Protein AF-A0A7K3GE23-F1 (afdb_monomer)

Solvent-accessible surface area (backbone atoms only — not comparable to full-atom values): 7735 Å² total; per-residue (Å²): 141,83,85,82,82,78,82,80,78,78,79,74,82,77,76,76,81,76,89,74,86,89,72,72,89,58,75,82,38,62,69,56,55,51,27,39,54,33,29,55,74,58,41,48,65,61,42,52,53,50,57,61,72,44,63,86,45,59,69,61,43,54,53,52,45,55,55,41,15,61,43,31,49,88,47,68,32,49,59,53,44,28,70,76,39,71,88,38,66,66,38,44,52,40,37,19,48,17,37,48,44,44,51,50,52,52,39,61,74,63,35,93,90,52,84,66,64,61,69,58,51,51,53,26,51,52,42,65,71,111

pLDDT: mean 90.53, std 13.56, range [38.81, 98.75]

Sequence (130 aa):
MAVRRRSSRSSRPSRPERFVPDFDPDFGDRALTEARHDIVIGRWQGVRDLLAATGDDWARRTHRVRLLSHAAAGSSTVETWRGAEPGNPDAAVLRAATEVVRVFDAAIAAGRGAAVDRGRIDAAVDACRG

Secondary structure (DSSP, 8-state):
-----------PPPPPPPP-----TTTT-HHHHHHHHHHHTT--HHHHHHHHHHTT-HHHHHHHHHHHHHHHTTSSHHHHHHHH-TT-HHHHHHHHHHHHHHHHHHHHHH-TTPPPPHHHHHHHHHHHH-

Structure (mmCIF, N/CA/C/O backbone):
data_AF-A0A7K3GE23-F1
#
_entry.id   AF-A0A7K3GE23-F1
#
loop_
_atom_site.group_PDB
_atom_site.id
_atom_site.type_symbol
_atom_site.label_atom_id
_atom_site.label_alt_id
_atom_site.label_comp_id
_atom_site.label_asym_id
_atom_site.label_entity_id
_atom_site.label_seq_id
_atom_site.pdbx_PDB_ins_code
_atom_site.Cartn_x
_atom_site.Cartn_y
_atom_site.Cartn_z
_atom_site.occupancy
_atom_site.B_iso_or_equiv
_atom_site.auth_seq_id
_atom_site.auth_comp_id
_atom_site.auth_asym_id
_atom_site.auth_atom_id
_atom_site.pdbx_PDB_model_num
ATOM 1 N N . MET A 1 1 ? 18.471 -7.458 -70.634 1.00 38.81 1 MET A N 1
ATOM 2 C CA . MET A 1 1 ? 18.403 -8.595 -69.687 1.00 38.81 1 MET A CA 1
ATOM 3 C C . MET A 1 1 ? 19.198 -8.234 -68.439 1.00 38.81 1 MET A C 1
ATOM 5 O O . MET A 1 1 ? 20.410 -8.133 -68.534 1.00 38.81 1 MET A O 1
ATOM 9 N N . ALA A 1 2 ? 18.546 -7.987 -67.299 1.00 43.19 2 ALA A N 1
ATOM 10 C CA . ALA A 1 2 ? 19.225 -7.729 -66.025 1.00 43.19 2 ALA A CA 1
ATOM 11 C C . ALA A 1 2 ? 18.856 -8.836 -65.027 1.00 43.19 2 ALA A C 1
ATOM 13 O O . ALA A 1 2 ? 17.689 -9.010 -64.677 1.00 43.19 2 ALA A O 1
ATOM 14 N N . VAL A 1 3 ? 19.855 -9.621 -64.622 1.00 46.88 3 VAL A N 1
ATOM 15 C CA . VAL A 1 3 ? 19.719 -10.765 -63.712 1.00 46.88 3 VAL A CA 1
ATOM 16 C C . VAL A 1 3 ? 19.519 -10.259 -62.282 1.00 46.88 3 VAL A C 1
ATOM 18 O O . VAL A 1 3 ? 20.419 -9.675 -61.682 1.00 46.88 3 VAL A O 1
ATOM 21 N N . ARG A 1 4 ? 18.333 -10.502 -61.711 1.00 51.00 4 ARG A N 1
ATOM 22 C CA . ARG A 1 4 ? 18.064 -10.308 -60.279 1.00 51.00 4 ARG A CA 1
ATOM 23 C C . ARG A 1 4 ? 18.766 -11.408 -59.481 1.00 51.00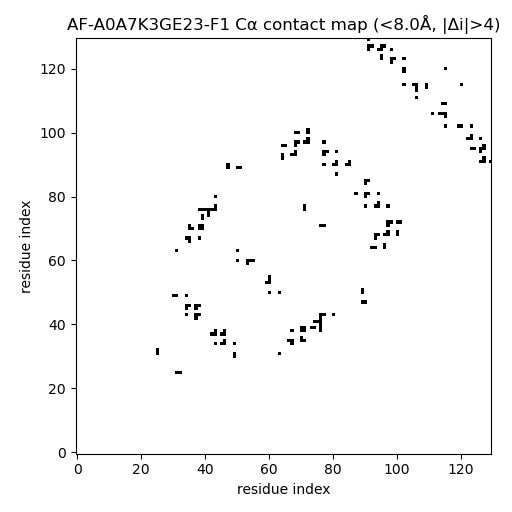 4 ARG A C 1
ATOM 25 O O . ARG A 1 4 ? 18.337 -12.558 -59.506 1.00 51.00 4 ARG A O 1
ATOM 32 N N . ARG A 1 5 ? 19.808 -11.061 -58.720 1.00 53.72 5 ARG A N 1
ATOM 33 C CA . ARG A 1 5 ? 20.339 -11.935 -57.662 1.00 53.72 5 ARG A CA 1
ATOM 34 C C . ARG A 1 5 ? 19.396 -11.884 -56.459 1.00 53.72 5 ARG A C 1
ATOM 36 O O . ARG A 1 5 ? 19.276 -10.860 -55.793 1.00 53.72 5 ARG A O 1
ATOM 43 N N . ARG A 1 6 ? 18.691 -12.987 -56.207 1.00 51.19 6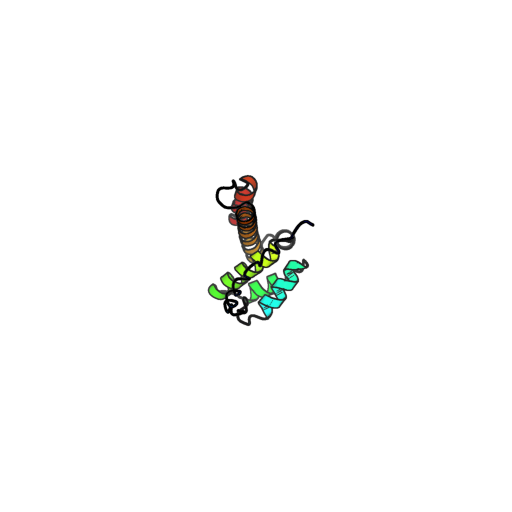 ARG A N 1
ATOM 44 C CA . ARG A 1 6 ? 17.834 -13.181 -55.032 1.00 51.19 6 ARG A CA 1
ATOM 45 C C . ARG A 1 6 ? 18.737 -13.519 -53.843 1.00 51.19 6 ARG A C 1
ATOM 47 O O . ARG A 1 6 ? 19.259 -14.624 -53.765 1.00 51.19 6 ARG A O 1
ATOM 54 N N . SER A 1 7 ? 18.953 -12.559 -52.948 1.00 51.66 7 SER A N 1
ATOM 55 C CA . SER A 1 7 ? 19.701 -12.776 -51.707 1.00 51.66 7 SER A CA 1
ATOM 56 C C . SER A 1 7 ? 18.919 -13.719 -50.792 1.00 51.66 7 SER A C 1
ATOM 58 O O . SER A 1 7 ? 17.896 -13.342 -50.221 1.00 51.66 7 SER A O 1
ATOM 60 N N . SER A 1 8 ? 19.385 -14.957 -50.663 1.00 55.75 8 SER A N 1
ATOM 61 C CA . SER A 1 8 ? 18.893 -15.925 -49.686 1.00 55.75 8 SER A CA 1
ATOM 62 C C . SER A 1 8 ? 19.284 -15.469 -48.277 1.00 55.75 8 SER A C 1
ATOM 64 O O . SER A 1 8 ? 20.436 -15.616 -47.865 1.00 55.75 8 SER A O 1
ATOM 66 N N . ARG A 1 9 ? 18.336 -14.895 -47.525 1.00 60.00 9 ARG A N 1
ATOM 67 C CA . ARG A 1 9 ? 18.490 -14.708 -46.076 1.00 60.00 9 ARG A CA 1
ATOM 68 C C . ARG A 1 9 ? 18.406 -16.080 -45.411 1.00 60.00 9 ARG A C 1
ATOM 70 O O . ARG A 1 9 ? 17.339 -16.675 -45.343 1.00 60.00 9 ARG A O 1
ATOM 77 N N . SER A 1 10 ? 19.549 -16.564 -44.939 1.00 61.41 10 SER A N 1
ATOM 78 C CA . SER A 1 10 ? 19.644 -17.681 -44.002 1.00 61.41 10 SER A CA 1
ATOM 79 C C . SER A 1 10 ? 18.915 -17.306 -42.708 1.00 61.41 10 SER A C 1
ATOM 81 O O . SER A 1 10 ? 19.438 -16.526 -41.909 1.00 61.41 10 SER A O 1
ATOM 83 N N . SER A 1 11 ? 17.712 -17.841 -42.498 1.00 64.94 11 SER A N 1
ATOM 84 C CA . SER A 1 11 ? 17.007 -17.751 -41.217 1.00 64.94 11 SER A CA 1
ATOM 85 C C . SER A 1 11 ? 17.791 -18.529 -40.165 1.00 64.94 11 SER A C 1
ATOM 87 O O . SER A 1 11 ? 17.939 -19.745 -40.261 1.00 64.94 11 SER A O 1
ATOM 89 N N . ARG A 1 12 ? 18.337 -17.820 -39.172 1.00 67.19 12 ARG A N 1
ATOM 90 C CA . ARG A 1 12 ? 18.919 -18.455 -37.983 1.00 67.19 12 ARG A CA 1
ATOM 91 C C . ARG A 1 12 ? 17.798 -19.174 -37.221 1.00 67.19 12 ARG A C 1
ATOM 93 O O . ARG A 1 12 ? 16.725 -18.583 -37.094 1.00 67.19 12 ARG A O 1
ATOM 100 N N . PRO A 1 13 ? 18.021 -20.395 -36.710 1.00 63.16 13 PRO A N 1
ATOM 101 C CA . PRO A 1 13 ? 17.025 -21.071 -35.891 1.00 63.16 13 PRO A CA 1
ATOM 102 C C . PRO A 1 13 ? 16.720 -20.217 -34.655 1.00 63.16 13 PRO A C 1
ATOM 104 O O . PRO A 1 13 ? 17.633 -19.748 -33.967 1.00 63.16 13 PRO A O 1
ATOM 107 N N . SER A 1 14 ? 15.432 -19.975 -34.415 1.00 71.12 14 SER A N 1
ATOM 108 C CA . SER A 1 14 ? 14.921 -19.307 -33.222 1.00 71.12 14 SER A CA 1
ATOM 109 C C . SER A 1 14 ? 15.406 -20.068 -31.992 1.00 71.12 14 SER A C 1
ATOM 111 O O . SER A 1 14 ? 15.251 -21.284 -31.890 1.00 71.12 14 SER A O 1
ATOM 113 N N . ARG A 1 15 ? 16.037 -19.346 -31.063 1.00 74.44 15 ARG A N 1
ATOM 114 C CA . ARG A 1 15 ? 16.441 -19.900 -29.770 1.00 74.44 15 ARG A CA 1
ATOM 115 C C . ARG A 1 15 ? 15.176 -20.446 -29.088 1.00 74.44 15 ARG A C 1
ATOM 117 O O . ARG A 1 15 ? 14.186 -19.715 -29.087 1.00 74.44 15 ARG A O 1
ATOM 124 N N . PRO A 1 16 ? 15.181 -21.679 -28.549 1.00 72.69 16 PRO A N 1
ATOM 125 C CA . PRO A 1 16 ? 14.001 -22.222 -27.886 1.00 72.69 16 PRO A CA 1
ATOM 126 C C . PRO A 1 16 ? 13.550 -21.259 -26.787 1.00 72.69 16 PRO A C 1
ATOM 128 O O . PRO A 1 16 ? 14.394 -20.711 -26.064 1.00 72.69 16 PRO A O 1
ATOM 131 N N . GLU A 1 17 ? 12.240 -21.015 -26.718 1.00 77.44 17 GLU A N 1
ATOM 132 C CA . GLU A 1 17 ? 11.653 -20.167 -25.686 1.00 77.44 17 GLU A CA 1
ATOM 133 C C . GLU A 1 17 ? 12.086 -20.688 -24.318 1.00 77.44 17 GLU A C 1
ATOM 135 O O . GLU A 1 17 ? 12.009 -21.880 -24.012 1.00 77.44 17 GLU A O 1
ATOM 140 N N . ARG A 1 18 ? 12.640 -19.783 -23.512 1.00 82.62 18 ARG A N 1
ATOM 141 C CA . ARG A 1 18 ? 13.069 -20.113 -22.161 1.00 82.62 18 ARG A CA 1
ATOM 142 C C . ARG A 1 18 ? 11.807 -20.411 -21.353 1.00 82.62 18 ARG A C 1
ATOM 144 O O . ARG A 1 18 ? 10.921 -19.569 -21.311 1.00 82.62 18 ARG A O 1
ATOM 151 N N . PHE A 1 19 ? 11.747 -21.569 -20.699 1.00 83.56 19 PHE A N 1
ATOM 152 C CA . PHE A 1 19 ? 10.691 -21.857 -19.731 1.00 83.56 19 PHE A CA 1
ATOM 153 C C . PHE A 1 19 ? 10.701 -20.790 -18.627 1.00 83.56 19 PHE A C 1
ATOM 155 O O . PHE A 1 19 ? 11.725 -20.590 -17.967 1.00 83.56 19 PHE A O 1
ATOM 162 N N . VAL A 1 20 ? 9.575 -20.096 -18.458 1.00 84.06 20 VAL A N 1
ATOM 163 C CA . VAL A 1 20 ? 9.331 -19.139 -17.375 1.00 84.06 20 VAL A CA 1
ATOM 164 C C . VAL A 1 20 ? 8.135 -19.677 -16.589 1.00 84.06 20 VAL A C 1
ATOM 166 O O . VAL A 1 20 ? 7.035 -19.689 -17.137 1.00 84.06 20 VAL A O 1
ATOM 169 N N . PRO A 1 21 ? 8.332 -20.185 -15.359 1.00 84.88 21 PRO A N 1
ATOM 170 C CA . PRO A 1 21 ? 7.215 -20.622 -14.536 1.00 84.88 21 PRO A CA 1
ATOM 171 C C . PRO A 1 21 ? 6.304 -19.440 -14.195 1.00 84.88 21 PRO A C 1
ATOM 173 O O . PRO A 1 21 ? 6.796 -18.356 -13.874 1.00 84.88 21 PRO A O 1
ATOM 176 N N . ASP A 1 22 ? 4.995 -19.676 -14.243 1.00 86.81 22 ASP A N 1
ATOM 177 C CA . ASP A 1 22 ? 3.988 -18.742 -13.745 1.00 86.81 22 ASP A CA 1
ATOM 178 C C . ASP A 1 22 ? 3.794 -18.987 -12.244 1.00 86.81 22 ASP A C 1
ATOM 180 O O . ASP A 1 22 ? 3.409 -20.084 -11.828 1.00 86.81 22 ASP A O 1
ATOM 184 N N . PHE A 1 23 ? 4.151 -18.001 -11.425 1.00 87.75 23 PHE A N 1
ATOM 185 C CA . PHE A 1 23 ? 4.051 -18.079 -9.971 1.00 87.75 23 PHE A CA 1
ATOM 186 C C . PHE A 1 23 ? 2.886 -17.216 -9.506 1.00 87.75 23 PHE A C 1
ATOM 188 O O . PHE A 1 23 ? 2.823 -16.042 -9.865 1.00 87.75 23 PHE A O 1
ATOM 195 N N . ASP A 1 24 ? 2.019 -17.771 -8.656 1.00 92.44 24 ASP A N 1
ATOM 196 C CA . ASP A 1 24 ? 0.978 -16.993 -7.986 1.00 92.44 24 ASP A CA 1
ATOM 197 C C . ASP A 1 24 ? 1.628 -15.985 -7.019 1.00 92.44 24 ASP A C 1
ATOM 199 O O . ASP A 1 24 ? 2.207 -16.403 -6.008 1.00 92.44 24 ASP A O 1
ATOM 203 N N . PRO A 1 25 ? 1.552 -14.670 -7.300 1.00 93.44 25 PRO A N 1
ATOM 204 C CA . PRO A 1 25 ? 2.153 -13.661 -6.439 1.00 93.44 25 PRO A CA 1
ATOM 205 C C . PRO A 1 25 ? 1.470 -13.574 -5.071 1.00 93.44 25 PRO A C 1
ATOM 207 O O . PRO A 1 25 ? 2.099 -13.087 -4.134 1.00 93.44 25 PRO A O 1
ATOM 210 N N . ASP A 1 26 ? 0.220 -14.032 -4.955 1.00 96.25 26 ASP A N 1
ATOM 211 C CA . ASP A 1 26 ? -0.573 -13.952 -3.731 1.00 96.25 26 ASP A CA 1
ATOM 212 C C . ASP A 1 26 ? -0.390 -15.201 -2.844 1.00 96.25 26 ASP A C 1
ATOM 214 O O . ASP A 1 26 ? -0.930 -15.253 -1.741 1.00 96.25 26 ASP A O 1
ATOM 218 N N . PHE A 1 27 ? 0.370 -16.212 -3.294 1.00 94.38 27 PHE A N 1
ATOM 219 C CA . PHE A 1 27 ? 0.613 -17.476 -2.579 1.00 94.38 27 PHE A CA 1
ATOM 220 C C . PHE A 1 27 ? -0.673 -18.150 -2.053 1.00 94.38 27 PHE A C 1
ATOM 222 O O . PHE A 1 27 ? -0.701 -18.702 -0.950 1.00 94.38 27 PHE A O 1
ATOM 229 N N . GLY A 1 28 ? -1.756 -18.096 -2.830 1.00 95.81 28 GLY A N 1
ATOM 230 C CA . GLY A 1 28 ? -3.072 -18.618 -2.463 1.00 95.81 28 GLY A CA 1
ATOM 231 C C . GLY A 1 28 ? -3.878 -17.732 -1.504 1.00 95.81 28 GLY A C 1
ATOM 232 O O . GLY A 1 28 ? -4.958 -18.140 -1.065 1.00 95.81 28 GLY A O 1
ATOM 233 N N . ASP A 1 29 ? -3.407 -16.527 -1.165 1.00 97.69 29 ASP A N 1
ATOM 234 C CA . ASP A 1 29 ? -4.127 -15.562 -0.328 1.00 97.69 29 ASP A CA 1
ATOM 235 C C . ASP A 1 29 ? -5.285 -14.916 -1.103 1.00 97.69 29 ASP A C 1
ATOM 237 O O . ASP A 1 29 ? -5.225 -13.778 -1.563 1.00 97.69 29 ASP A O 1
ATOM 241 N N . ARG A 1 30 ? -6.387 -15.660 -1.222 1.00 97.75 30 ARG A N 1
ATOM 242 C CA . ARG A 1 30 ? -7.575 -15.267 -1.993 1.00 97.75 30 ARG A CA 1
ATOM 243 C C . ARG A 1 30 ? -8.150 -13.905 -1.577 1.00 97.75 30 ARG A C 1
ATOM 245 O O . ARG A 1 30 ? -8.649 -13.165 -2.419 1.00 97.75 30 ARG A O 1
ATOM 252 N N . ALA A 1 31 ? -8.063 -13.569 -0.288 1.00 98.06 31 ALA A N 1
ATOM 253 C CA . ALA A 1 31 ? -8.532 -12.285 0.229 1.00 98.06 31 ALA A CA 1
ATOM 254 C C . ALA A 1 31 ? -7.630 -11.123 -0.224 1.00 98.06 31 ALA A C 1
ATOM 256 O O . ALA A 1 31 ? -8.123 -10.031 -0.501 1.00 98.06 31 ALA A O 1
ATOM 257 N N . LEU A 1 32 ? -6.318 -11.359 -0.353 1.00 98.50 32 LEU A N 1
ATOM 258 C CA . LEU A 1 32 ? -5.401 -10.400 -0.968 1.00 98.50 32 LEU A CA 1
ATOM 259 C C . LEU A 1 32 ? -5.698 -10.225 -2.462 1.00 98.50 32 LEU A C 1
ATOM 261 O O . LEU A 1 32 ? -5.747 -9.086 -2.924 1.00 98.50 32 LEU A O 1
ATOM 265 N N . THR A 1 33 ? -5.955 -11.311 -3.196 1.00 98.12 33 THR A N 1
ATOM 266 C CA . THR A 1 33 ? -6.327 -11.248 -4.620 1.00 98.12 33 THR A CA 1
ATOM 267 C C . THR A 1 33 ? -7.553 -10.360 -4.846 1.00 98.12 33 THR A C 1
ATOM 269 O O . THR A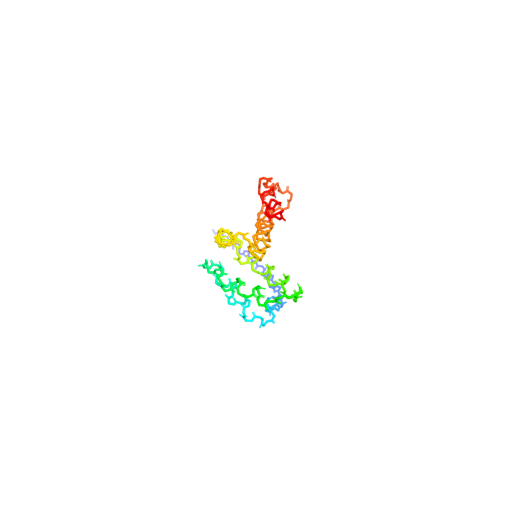 1 33 ? -7.543 -9.481 -5.707 1.00 98.12 33 THR A O 1
ATOM 272 N N . GLU A 1 34 ? -8.606 -10.549 -4.047 1.00 98.06 34 GLU A N 1
ATOM 273 C CA . GLU A 1 34 ? -9.834 -9.747 -4.119 1.00 98.06 34 GLU A CA 1
ATOM 274 C C . GLU A 1 34 ? -9.560 -8.272 -3.776 1.00 98.06 34 GLU A C 1
ATOM 276 O O . GLU A 1 34 ? -9.908 -7.380 -4.552 1.00 98.06 34 GLU A O 1
ATOM 281 N N . ALA A 1 35 ? -8.835 -8.009 -2.684 1.00 98.25 35 ALA A N 1
ATOM 282 C CA . ALA A 1 35 ? -8.492 -6.652 -2.261 1.00 98.25 35 ALA A CA 1
ATOM 283 C C . ALA A 1 35 ? -7.639 -5.890 -3.297 1.00 98.25 35 ALA A C 1
ATOM 285 O O . ALA A 1 35 ? -7.792 -4.677 -3.458 1.00 98.25 35 ALA A O 1
ATOM 286 N N . ARG A 1 36 ? -6.758 -6.585 -4.033 1.00 98.06 36 ARG A N 1
ATOM 287 C CA . ARG A 1 36 ? -5.970 -5.997 -5.131 1.00 98.06 36 ARG A CA 1
ATOM 288 C C . ARG A 1 36 ? -6.842 -5.563 -6.308 1.00 98.06 36 ARG A C 1
ATOM 290 O O . ARG A 1 36 ? -6.529 -4.556 -6.935 1.00 98.06 36 ARG A O 1
ATOM 297 N N . HIS A 1 37 ? -7.920 -6.281 -6.612 1.00 96.94 37 HIS A N 1
ATOM 298 C CA . HIS A 1 37 ? -8.872 -5.837 -7.632 1.00 96.94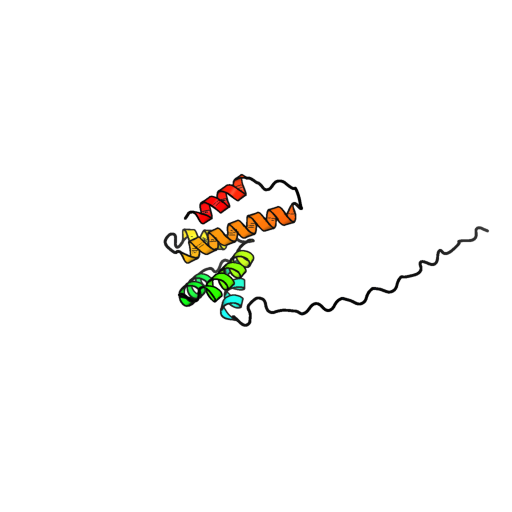 37 HIS A CA 1
ATOM 299 C C . HIS A 1 37 ? -9.709 -4.655 -7.142 1.00 96.94 37 HIS A C 1
ATOM 301 O O . HIS A 1 37 ? -9.871 -3.677 -7.870 1.00 96.94 37 HIS A O 1
ATOM 307 N N . ASP A 1 38 ? -10.183 -4.714 -5.898 1.00 96.75 38 ASP A N 1
ATOM 308 C CA . ASP A 1 38 ? -11.009 -3.668 -5.295 1.00 96.75 38 ASP A CA 1
ATOM 309 C C . ASP A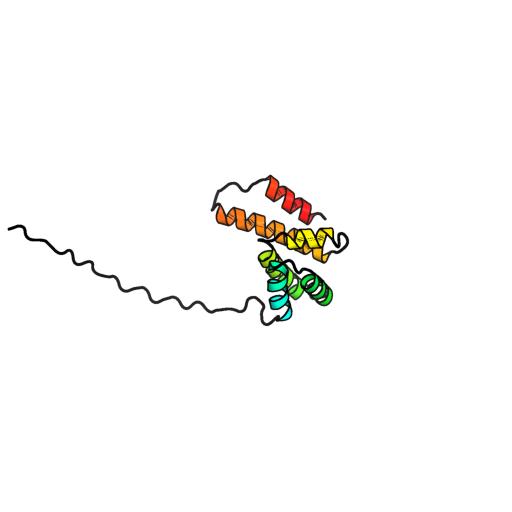 1 38 ? -10.288 -2.314 -5.238 1.00 96.75 38 ASP A C 1
ATOM 311 O O . ASP A 1 38 ? -10.850 -1.288 -5.639 1.00 96.75 38 ASP A O 1
ATOM 315 N N . ILE A 1 39 ? -9.020 -2.298 -4.814 1.00 97.56 39 ILE A N 1
ATOM 316 C CA . ILE A 1 39 ? -8.271 -1.045 -4.664 1.00 97.56 39 ILE A CA 1
ATOM 317 C C . ILE A 1 39 ? -8.034 -0.334 -6.003 1.00 97.56 39 ILE A C 1
ATOM 319 O O . ILE A 1 39 ? -8.070 0.897 -6.058 1.00 97.56 39 ILE A O 1
ATOM 323 N N . VAL A 1 40 ? -7.857 -1.092 -7.090 1.00 96.56 40 VAL A N 1
ATOM 324 C CA . VAL A 1 40 ? -7.676 -0.551 -8.448 1.00 96.56 40 VAL A CA 1
ATOM 325 C C . VAL A 1 40 ? -8.937 0.175 -8.925 1.00 96.56 40 VAL A C 1
ATOM 327 O O . VAL A 1 40 ? -8.836 1.185 -9.617 1.00 96.56 40 VAL A O 1
ATOM 330 N N . ILE A 1 41 ? -10.121 -0.295 -8.523 1.00 95.88 41 ILE A N 1
ATOM 331 C CA . ILE A 1 41 ? -11.415 0.303 -8.893 1.00 95.88 41 ILE A CA 1
ATOM 332 C C . ILE A 1 41 ? -11.963 1.281 -7.838 1.00 95.88 41 ILE A C 1
ATOM 334 O O . ILE A 1 41 ? -13.138 1.643 -7.886 1.00 95.88 41 ILE A O 1
ATOM 338 N N . GLY A 1 42 ? -11.137 1.714 -6.879 1.00 97.19 42 GLY A N 1
ATOM 339 C CA . GLY A 1 42 ? -11.509 2.736 -5.892 1.00 97.19 42 GLY A CA 1
ATOM 340 C C . GLY A 1 42 ? -12.141 2.218 -4.599 1.00 97.19 42 GLY A C 1
ATOM 341 O O . GLY A 1 42 ? -12.527 3.022 -3.749 1.00 97.19 42 GLY A O 1
ATOM 342 N N . ARG A 1 43 ? -12.255 0.898 -4.414 1.00 97.69 43 ARG A N 1
ATOM 343 C CA . ARG A 1 43 ? -12.858 0.287 -3.220 1.00 97.69 43 ARG A CA 1
ATOM 344 C C . ARG A 1 43 ? -11.781 -0.035 -2.189 1.00 97.69 43 ARG A C 1
ATOM 346 O O . ARG A 1 43 ? -11.065 -1.022 -2.303 1.00 97.69 43 ARG A O 1
ATOM 353 N N . TRP A 1 44 ? -11.663 0.796 -1.160 1.00 98.31 44 TRP A N 1
ATOM 354 C CA . TRP A 1 44 ? -10.637 0.625 -0.124 1.00 98.31 44 TRP A CA 1
ATOM 355 C C . TRP A 1 44 ? -11.124 -0.127 1.121 1.00 98.31 44 TRP A C 1
ATOM 357 O O . TRP A 1 44 ? -10.303 -0.592 1.905 1.00 98.31 44 TRP A O 1
ATOM 367 N N . GLN A 1 45 ? -12.434 -0.291 1.319 1.00 98.19 45 GLN A N 1
ATOM 368 C CA . GLN A 1 45 ? -12.987 -0.904 2.534 1.00 98.19 45 GLN A CA 1
ATOM 369 C C . GLN A 1 45 ? -12.549 -2.367 2.695 1.00 98.19 45 GLN A C 1
ATOM 371 O O . GLN A 1 45 ? -12.139 -2.757 3.783 1.00 98.19 45 GLN A O 1
ATOM 376 N N . GLY A 1 46 ? -12.531 -3.150 1.609 1.00 96.94 46 GLY A N 1
ATOM 377 C CA . GLY A 1 46 ? -12.029 -4.530 1.643 1.00 96.94 46 GLY A CA 1
ATOM 378 C C . GLY A 1 46 ? -10.544 -4.611 2.012 1.00 96.94 46 GLY A C 1
ATOM 379 O O . GLY A 1 46 ? -10.131 -5.495 2.756 1.00 96.94 46 GLY A O 1
ATOM 380 N N . VAL A 1 47 ? -9.744 -3.635 1.571 1.00 98.31 47 VAL A N 1
ATOM 381 C CA . VAL A 1 47 ? -8.322 -3.517 1.931 1.00 98.31 47 VAL A CA 1
ATOM 382 C C . VAL A 1 47 ? -8.154 -3.183 3.411 1.00 98.31 47 VAL A C 1
ATOM 384 O O . VAL A 1 47 ? -7.330 -3.797 4.087 1.00 98.31 47 VAL A O 1
ATOM 387 N N . ARG A 1 48 ? -8.946 -2.234 3.926 1.00 98.38 48 ARG A N 1
ATOM 388 C CA . ARG A 1 48 ? -8.963 -1.872 5.349 1.00 98.38 48 ARG A CA 1
ATOM 389 C C . ARG A 1 48 ? -9.264 -3.094 6.209 1.00 98.38 48 ARG A C 1
ATOM 391 O O . ARG A 1 48 ? -8.512 -3.393 7.132 1.00 98.38 48 ARG A O 1
ATOM 398 N N . ASP A 1 49 ? -10.342 -3.799 5.885 1.00 98.44 49 ASP A N 1
ATOM 399 C CA . ASP A 1 49 ? -10.798 -4.945 6.665 1.00 98.44 49 ASP A CA 1
ATOM 400 C C . ASP A 1 49 ? -9.778 -6.101 6.587 1.00 98.44 49 ASP A C 1
ATOM 402 O O . ASP A 1 49 ? -9.480 -6.736 7.600 1.00 98.44 49 ASP A O 1
ATOM 406 N N . LEU A 1 50 ? -9.151 -6.314 5.421 1.00 98.44 50 LEU A N 1
ATOM 407 C CA . LEU A 1 50 ? -8.064 -7.280 5.232 1.00 98.44 50 LEU A CA 1
ATOM 408 C C . LEU A 1 50 ? -6.851 -6.984 6.123 1.00 98.44 50 LEU A C 1
ATOM 410 O O . LEU A 1 50 ? -6.317 -7.890 6.772 1.00 98.44 50 LEU A O 1
ATOM 414 N N . LEU A 1 51 ? -6.371 -5.737 6.120 1.00 98.00 51 LEU A N 1
ATOM 415 C CA . LEU A 1 51 ? -5.176 -5.349 6.868 1.00 98.00 51 LEU A CA 1
ATOM 416 C C . LEU A 1 51 ? -5.435 -5.372 8.379 1.00 98.00 51 LEU A C 1
ATOM 418 O O . LEU A 1 51 ? -4.607 -5.922 9.109 1.00 98.00 51 LEU A O 1
ATOM 422 N N . ALA A 1 52 ? -6.616 -4.930 8.822 1.00 97.88 52 ALA A N 1
ATOM 423 C CA . ALA A 1 52 ? -7.048 -5.044 10.213 1.00 97.88 52 ALA A CA 1
ATOM 424 C C . ALA A 1 52 ? -7.107 -6.511 10.675 1.00 97.88 52 ALA A C 1
ATOM 426 O O . ALA A 1 52 ? -6.554 -6.859 11.716 1.00 97.88 52 ALA A O 1
ATOM 427 N N . ALA A 1 53 ? -7.697 -7.400 9.866 1.00 98.06 53 ALA A N 1
ATOM 428 C CA . ALA A 1 53 ? -7.782 -8.830 10.170 1.00 98.06 53 ALA A CA 1
ATOM 429 C C . ALA A 1 53 ? -6.425 -9.559 10.123 1.00 98.06 53 ALA A C 1
ATOM 431 O O . ALA A 1 53 ? -6.313 -10.673 10.630 1.00 98.06 53 ALA A O 1
ATOM 432 N N . THR A 1 54 ? -5.392 -8.962 9.514 1.00 97.31 54 THR A N 1
ATOM 433 C CA . THR A 1 54 ? -4.041 -9.552 9.487 1.00 97.31 54 THR A CA 1
ATOM 434 C C . THR A 1 54 ? -3.391 -9.535 10.874 1.00 97.31 54 THR A C 1
ATOM 436 O O . THR A 1 54 ? -2.578 -10.410 11.170 1.00 97.31 54 THR A O 1
ATOM 439 N N . GLY A 1 55 ? -3.757 -8.566 11.724 1.00 94.69 55 GLY A N 1
ATOM 440 C CA . GLY A 1 55 ? -3.193 -8.409 13.063 1.00 94.69 55 GLY A CA 1
ATOM 441 C C . GLY A 1 55 ? -1.663 -8.324 13.051 1.00 94.69 55 GLY A C 1
ATOM 442 O O . GLY A 1 55 ? -1.072 -7.683 12.176 1.00 94.69 55 GLY A O 1
ATOM 443 N N . ASP A 1 56 ? -1.037 -9.016 14.002 1.00 96.06 56 ASP A N 1
ATOM 444 C CA . ASP A 1 56 ? 0.410 -8.982 14.250 1.00 96.06 56 ASP A CA 1
ATOM 445 C C . ASP A 1 56 ? 1.215 -10.025 13.450 1.00 96.06 56 ASP A C 1
ATOM 447 O O . ASP A 1 56 ? 2.392 -10.258 13.733 1.00 96.06 56 ASP A O 1
ATOM 451 N N . ASP A 1 57 ? 0.625 -10.663 12.432 1.00 97.19 57 ASP A N 1
ATOM 452 C CA . ASP A 1 57 ? 1.395 -11.467 11.474 1.00 97.19 57 ASP A CA 1
ATOM 453 C C . ASP A 1 57 ? 2.200 -10.533 10.557 1.00 97.19 57 ASP A C 1
ATOM 455 O O . ASP A 1 57 ? 1.813 -10.207 9.432 1.00 97.19 57 ASP A O 1
ATOM 459 N N . TRP A 1 58 ? 3.335 -10.057 11.070 1.00 96.38 58 TRP A N 1
ATOM 460 C CA . TRP A 1 58 ? 4.169 -9.050 10.416 1.00 96.38 58 TRP A CA 1
ATOM 461 C C . TRP A 1 58 ? 4.693 -9.488 9.049 1.00 96.38 58 TRP A C 1
ATOM 463 O O . TRP A 1 58 ? 4.826 -8.654 8.145 1.00 96.38 58 TRP A O 1
ATOM 473 N N . ALA A 1 59 ? 4.969 -10.781 8.870 1.00 97.00 59 ALA A N 1
ATOM 474 C CA . ALA A 1 59 ? 5.435 -11.318 7.599 1.00 97.00 59 ALA A CA 1
ATOM 475 C C . ALA A 1 59 ? 4.325 -11.234 6.544 1.00 97.00 59 ALA A C 1
ATOM 477 O O . ALA A 1 59 ? 4.526 -10.647 5.473 1.00 97.00 59 ALA A O 1
ATOM 478 N N . ARG A 1 60 ? 3.127 -11.732 6.874 1.00 97.50 60 ARG A N 1
ATOM 479 C CA . ARG A 1 60 ? 1.962 -11.660 5.986 1.00 97.50 60 ARG A CA 1
ATOM 480 C C . ARG A 1 60 ? 1.533 -10.223 5.729 1.00 97.50 60 ARG A C 1
ATOM 482 O O . ARG A 1 60 ? 1.235 -9.860 4.593 1.00 97.50 60 ARG A O 1
ATOM 489 N N . ARG A 1 61 ? 1.555 -9.383 6.760 1.00 97.94 61 ARG A N 1
ATOM 490 C CA . ARG A 1 61 ? 1.207 -7.965 6.671 1.00 97.94 61 ARG A CA 1
ATOM 491 C C . ARG A 1 61 ? 2.133 -7.211 5.725 1.00 97.94 61 ARG A C 1
ATOM 493 O O . ARG A 1 61 ? 1.654 -6.512 4.837 1.00 97.94 61 ARG A O 1
ATOM 500 N N . THR A 1 62 ? 3.444 -7.413 5.846 1.00 97.44 62 THR A N 1
ATOM 501 C CA . THR A 1 62 ? 4.432 -6.804 4.940 1.00 97.44 62 THR A CA 1
ATOM 502 C C . THR A 1 62 ? 4.221 -7.257 3.496 1.00 97.44 62 THR A C 1
ATOM 504 O O . THR A 1 62 ? 4.283 -6.441 2.576 1.00 97.44 62 THR A O 1
ATOM 507 N N . HIS A 1 63 ? 3.953 -8.548 3.285 1.00 98.12 63 HIS A N 1
ATOM 508 C CA . HIS A 1 63 ? 3.672 -9.090 1.958 1.00 98.12 63 HIS A CA 1
ATOM 509 C C . HIS A 1 63 ? 2.414 -8.462 1.332 1.00 98.12 63 HIS A C 1
ATOM 511 O O . HIS A 1 63 ? 2.483 -7.933 0.221 1.00 98.12 63 HIS A O 1
ATOM 517 N N . ARG A 1 64 ? 1.300 -8.428 2.077 1.00 98.56 64 ARG A N 1
ATOM 518 C CA . ARG A 1 64 ? 0.036 -7.815 1.640 1.00 98.56 64 ARG A CA 1
ATOM 519 C C . ARG A 1 64 ? 0.209 -6.338 1.294 1.00 98.56 64 ARG A C 1
ATOM 521 O O . ARG A 1 64 ? -0.187 -5.925 0.207 1.00 98.56 64 ARG A O 1
ATOM 528 N N . VAL A 1 65 ? 0.850 -5.554 2.167 1.00 98.38 65 VAL A N 1
ATOM 529 C CA . VAL A 1 65 ? 1.102 -4.121 1.927 1.00 98.38 65 VAL A CA 1
ATOM 530 C C . VAL A 1 65 ? 1.902 -3.903 0.643 1.00 98.38 65 VAL A C 1
ATOM 532 O O . VAL A 1 65 ? 1.529 -3.040 -0.145 1.00 98.38 65 VAL A O 1
ATOM 535 N N . ARG A 1 66 ? 2.950 -4.699 0.389 1.00 98.25 66 ARG A N 1
ATOM 536 C CA . ARG A 1 66 ? 3.765 -4.578 -0.834 1.00 98.25 66 ARG A CA 1
ATOM 537 C C . ARG A 1 66 ? 2.957 -4.804 -2.112 1.00 98.25 66 ARG A C 1
ATOM 539 O O . ARG A 1 66 ? 3.090 -4.038 -3.066 1.00 98.25 66 ARG A O 1
ATOM 546 N N . LEU A 1 67 ? 2.120 -5.841 -2.152 1.00 98.50 67 LEU A N 1
ATOM 547 C CA . LEU A 1 67 ? 1.300 -6.105 -3.337 1.00 98.50 67 LEU A CA 1
ATOM 548 C C . LEU A 1 67 ? 0.193 -5.062 -3.518 1.00 98.50 67 LEU A C 1
ATOM 550 O O . LEU A 1 67 ? -0.061 -4.621 -4.640 1.00 98.50 67 LEU A O 1
ATOM 554 N N . LEU A 1 68 ? -0.424 -4.621 -2.420 1.00 98.75 68 LEU A N 1
ATOM 555 C CA . LEU A 1 68 ? -1.437 -3.569 -2.444 1.00 98.75 68 LEU A CA 1
ATOM 556 C C . LEU A 1 68 ? -0.856 -2.220 -2.883 1.00 98.75 68 LEU A C 1
ATOM 558 O O . LEU A 1 68 ? -1.506 -1.524 -3.657 1.00 98.75 68 LEU A O 1
ATOM 562 N N . SER A 1 69 ? 0.366 -1.861 -2.469 1.00 98.69 69 SER A N 1
ATOM 563 C CA . SER A 1 69 ? 1.000 -0.607 -2.900 1.00 98.69 69 SER A CA 1
ATOM 564 C C . SER A 1 69 ? 1.267 -0.577 -4.402 1.00 98.69 69 SER A C 1
ATOM 566 O O . SER A 1 69 ? 1.066 0.454 -5.039 1.00 98.69 69 SER A O 1
ATOM 568 N N . HIS A 1 70 ? 1.659 -1.711 -4.992 1.00 98.50 70 HIS A N 1
ATOM 569 C CA . HIS A 1 70 ? 1.799 -1.816 -6.445 1.00 98.50 70 HIS A CA 1
ATOM 570 C C . HIS A 1 70 ? 0.449 -1.734 -7.161 1.00 98.50 70 HIS A C 1
ATOM 572 O O . HIS A 1 70 ? 0.333 -1.019 -8.153 1.00 98.50 70 HIS A O 1
ATOM 578 N N . ALA A 1 71 ? -0.585 -2.407 -6.647 1.00 98.31 71 ALA A N 1
ATOM 579 C CA . ALA A 1 71 ? -1.931 -2.323 -7.217 1.00 98.31 71 ALA A CA 1
ATOM 580 C C . ALA A 1 71 ? -2.500 -0.890 -7.153 1.00 98.31 71 ALA A C 1
ATOM 582 O O . ALA A 1 71 ? -3.139 -0.428 -8.095 1.00 98.31 71 ALA A O 1
ATOM 583 N N . ALA A 1 72 ? -2.226 -0.161 -6.070 1.00 98.31 72 ALA A N 1
ATOM 584 C CA . ALA A 1 72 ? -2.713 1.198 -5.863 1.00 98.31 72 ALA A CA 1
ATOM 585 C C . ALA A 1 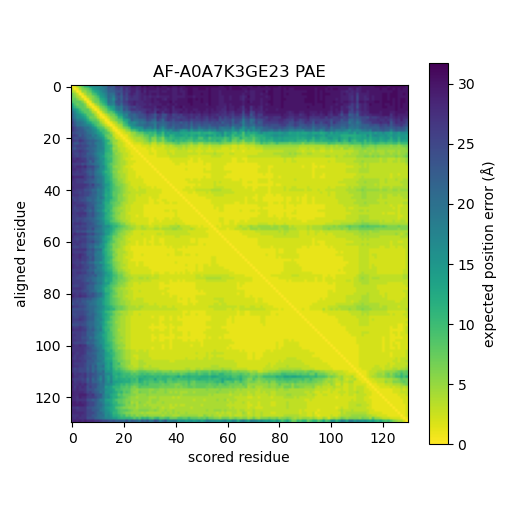72 ? -1.962 2.272 -6.663 1.00 98.31 72 ALA A C 1
ATOM 587 O O . ALA A 1 72 ? -2.516 3.354 -6.870 1.00 98.31 72 ALA A O 1
ATOM 588 N N . ALA A 1 73 ? -0.726 2.006 -7.104 1.00 98.06 73 ALA A N 1
ATOM 589 C CA . ALA A 1 73 ? 0.189 3.014 -7.646 1.00 98.06 73 ALA A CA 1
ATOM 590 C C . ALA A 1 73 ? -0.393 3.830 -8.814 1.00 98.06 73 ALA A C 1
ATOM 592 O O . ALA A 1 73 ? -0.093 5.018 -8.927 1.00 98.06 73 ALA A O 1
ATOM 593 N N . GLY A 1 74 ? -1.270 3.232 -9.627 1.00 96.62 74 GLY A N 1
ATOM 594 C CA . GLY A 1 74 ? -1.941 3.891 -10.754 1.00 96.62 74 GLY A CA 1
ATOM 595 C C . GLY A 1 74 ? -3.260 4.614 -10.434 1.00 96.62 74 GLY A C 1
ATOM 596 O O . GLY A 1 74 ? -3.897 5.118 -11.353 1.00 96.62 74 GLY A O 1
ATOM 597 N N . SER A 1 75 ? -3.699 4.658 -9.174 1.00 96.56 75 SER A N 1
ATOM 598 C CA . SER A 1 75 ? -5.008 5.195 -8.748 1.00 96.56 75 SER A CA 1
ATOM 599 C C . SER A 1 75 ? -4.864 6.211 -7.614 1.00 96.56 75 SER A C 1
ATOM 601 O O . SER A 1 75 ? -3.825 6.230 -6.972 1.00 96.56 75 SER A O 1
ATOM 603 N N . SER A 1 76 ? -5.899 6.998 -7.302 1.00 97.00 76 SER A N 1
ATOM 604 C CA . SER A 1 76 ? -5.925 7.886 -6.120 1.00 97.00 76 SER A CA 1
ATOM 605 C C . SER A 1 76 ? -6.609 7.263 -4.889 1.00 97.00 76 SER A C 1
ATOM 607 O O . SER A 1 76 ? -7.030 7.970 -3.970 1.00 97.00 76 SER A O 1
ATOM 609 N N . THR A 1 77 ? -6.812 5.942 -4.890 1.00 98.31 77 THR A N 1
ATOM 610 C CA . THR A 1 77 ? -7.646 5.249 -3.896 1.00 98.31 77 THR A CA 1
ATOM 611 C C . THR A 1 77 ? -7.078 5.356 -2.479 1.00 98.31 77 THR A C 1
ATOM 613 O O . THR A 1 77 ? -7.831 5.511 -1.517 1.00 98.31 77 THR A O 1
ATOM 616 N N . VAL A 1 78 ? -5.749 5.303 -2.334 1.00 98.00 78 VAL A N 1
ATOM 617 C CA . VAL A 1 78 ? -5.077 5.368 -1.023 1.00 98.00 78 VAL A CA 1
ATOM 618 C C . VAL A 1 78 ? -5.149 6.764 -0.408 1.00 98.00 78 VAL A C 1
ATOM 620 O O . VAL A 1 78 ? -5.242 6.895 0.807 1.00 98.00 78 VAL A O 1
ATOM 623 N N . GLU A 1 79 ? -5.171 7.811 -1.230 1.00 97.56 79 GLU A N 1
ATOM 624 C CA . GLU A 1 79 ? -5.423 9.191 -0.823 1.00 97.56 79 GLU A CA 1
ATOM 625 C C . GLU A 1 79 ? -6.864 9.354 -0.345 1.00 97.56 79 GLU A C 1
ATOM 627 O O . GLU A 1 79 ? -7.097 9.933 0.715 1.00 97.56 79 GLU A O 1
ATOM 632 N N . THR A 1 80 ? -7.829 8.804 -1.093 1.00 98.38 80 THR A N 1
ATOM 633 C CA . THR A 1 80 ? -9.244 8.815 -0.702 1.00 98.38 80 THR A CA 1
ATOM 634 C C . THR A 1 80 ? -9.454 8.110 0.636 1.00 98.38 80 THR A C 1
ATOM 636 O O . THR A 1 80 ? -10.127 8.657 1.508 1.00 98.38 80 THR A O 1
ATOM 639 N N . TRP A 1 81 ? -8.847 6.937 0.835 1.00 98.19 81 TRP A N 1
ATOM 640 C CA . TRP A 1 81 ? -8.915 6.240 2.119 1.00 98.19 81 TRP A CA 1
ATOM 641 C C . TRP A 1 81 ? -8.247 7.043 3.240 1.00 98.19 81 TRP A C 1
ATOM 643 O O . TRP A 1 81 ? -8.869 7.270 4.275 1.00 98.19 81 TRP A O 1
ATOM 653 N N . ARG A 1 82 ? -7.023 7.547 3.029 1.00 97.56 82 ARG A N 1
ATOM 654 C CA . ARG A 1 82 ? -6.308 8.364 4.025 1.00 97.56 82 ARG A CA 1
ATOM 655 C C . ARG A 1 82 ? -7.100 9.608 4.435 1.00 97.56 82 ARG A C 1
ATOM 657 O O . ARG A 1 82 ? -7.069 9.974 5.603 1.00 97.56 82 ARG A O 1
ATOM 664 N N . GLY A 1 83 ? -7.815 10.239 3.502 1.00 97.75 83 GLY A N 1
ATOM 665 C CA . GLY A 1 83 ? -8.700 11.369 3.793 1.00 97.75 83 GLY A CA 1
ATOM 666 C C . GLY A 1 83 ? -9.962 10.973 4.566 1.00 97.75 83 GLY A C 1
ATOM 667 O O . GLY A 1 83 ? -10.391 11.714 5.447 1.00 97.75 83 GLY A O 1
ATOM 668 N N . ALA A 1 84 ? -10.540 9.805 4.269 1.00 98.38 84 ALA A N 1
ATOM 669 C CA . ALA A 1 84 ? -11.716 9.288 4.969 1.00 98.38 84 ALA A CA 1
ATOM 670 C C . ALA A 1 84 ? -11.398 8.809 6.397 1.00 98.38 84 ALA A C 1
ATOM 672 O O . ALA A 1 84 ? -12.218 8.975 7.297 1.00 98.38 84 ALA A O 1
ATOM 673 N N . GLU A 1 85 ? -10.207 8.243 6.617 1.00 97.94 85 GLU A N 1
ATOM 674 C CA . GLU A 1 85 ? -9.766 7.718 7.913 1.00 97.94 85 GLU A CA 1
ATOM 675 C C . GLU A 1 85 ? -8.345 8.204 8.284 1.00 97.94 85 GLU A C 1
ATOM 677 O O . GLU A 1 85 ? -7.393 7.416 8.289 1.00 97.94 85 GLU A O 1
ATOM 682 N N . PRO A 1 86 ? -8.160 9.489 8.652 1.00 96.12 86 PRO A N 1
ATOM 683 C CA . PRO A 1 86 ? -6.825 10.051 8.896 1.00 96.12 86 PRO A CA 1
ATOM 684 C C . PRO A 1 86 ? -6.058 9.384 10.047 1.00 96.12 86 PRO A C 1
ATOM 686 O O . PRO A 1 86 ? -4.833 9.299 10.013 1.00 96.12 86 PRO A O 1
ATOM 689 N N . GLY A 1 87 ? -6.777 8.888 11.059 1.00 96.62 87 GLY A N 1
ATOM 690 C CA . GLY A 1 87 ? -6.198 8.200 12.217 1.00 96.62 87 GLY A CA 1
ATOM 691 C C . GLY A 1 87 ? -5.880 6.721 11.988 1.00 96.62 87 GLY A C 1
ATOM 692 O O . GLY A 1 87 ? -5.358 6.077 12.894 1.00 96.62 87 GLY A O 1
ATOM 693 N N . ASN A 1 88 ? -6.198 6.162 10.815 1.00 97.06 88 ASN A N 1
ATOM 694 C CA . ASN A 1 88 ? -5.953 4.752 10.540 1.00 97.06 88 ASN A CA 1
ATOM 695 C C . ASN A 1 88 ? -4.468 4.527 10.171 1.00 97.06 88 ASN A C 1
ATOM 697 O O . ASN A 1 88 ? -4.004 5.062 9.154 1.00 97.06 88 ASN A O 1
ATOM 701 N N . PRO A 1 89 ? -3.706 3.744 10.963 1.00 95.94 89 PRO A N 1
ATOM 702 C CA . PRO A 1 89 ? -2.294 3.483 10.684 1.00 95.94 89 PRO A CA 1
ATOM 703 C C . PRO A 1 89 ? -2.087 2.681 9.392 1.00 95.94 89 PRO A C 1
ATOM 705 O O . PRO A 1 89 ? -1.095 2.887 8.696 1.00 95.94 89 PRO A O 1
ATOM 708 N N . ASP A 1 90 ? -3.031 1.819 9.019 1.00 97.56 90 ASP A N 1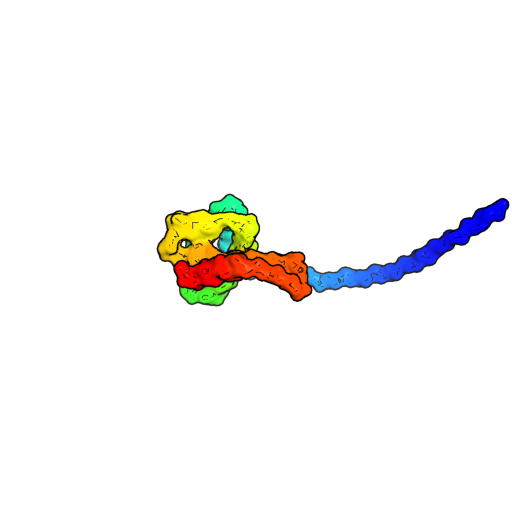
ATOM 709 C CA . ASP A 1 90 ? -2.944 0.976 7.824 1.00 97.56 90 ASP A CA 1
ATOM 710 C C . ASP A 1 90 ? -3.069 1.837 6.566 1.00 97.56 90 ASP A C 1
ATOM 712 O O . ASP A 1 90 ? -2.309 1.665 5.611 1.00 97.56 90 ASP A O 1
ATOM 716 N N . ALA A 1 91 ? -3.956 2.837 6.612 1.00 97.88 91 ALA A N 1
ATOM 717 C CA . ALA A 1 91 ? -4.077 3.847 5.567 1.00 97.88 91 ALA A CA 1
ATOM 718 C C . ALA A 1 91 ? -2.785 4.672 5.428 1.00 97.88 91 ALA A C 1
ATOM 720 O O . ALA A 1 91 ? -2.353 4.956 4.311 1.00 97.88 91 ALA A O 1
ATOM 721 N N . ALA A 1 92 ? -2.143 5.027 6.551 1.00 97.62 92 ALA A N 1
ATOM 722 C CA . ALA A 1 92 ? -0.861 5.741 6.567 1.00 97.62 92 ALA A CA 1
ATOM 723 C C . ALA A 1 92 ? 0.237 4.936 5.863 1.00 97.62 92 ALA A C 1
ATOM 725 O O . ALA A 1 92 ? 0.891 5.413 4.936 1.00 97.62 92 ALA A O 1
ATOM 726 N N . VAL A 1 93 ? 0.406 3.685 6.294 1.00 97.56 93 VAL A N 1
ATOM 727 C CA . VAL A 1 93 ? 1.452 2.786 5.806 1.00 97.56 93 VAL A CA 1
ATOM 728 C C . VAL A 1 93 ? 1.247 2.477 4.329 1.00 97.56 93 VAL A C 1
ATOM 730 O O . VAL A 1 93 ? 2.205 2.529 3.556 1.00 97.56 93 VAL A O 1
ATOM 733 N N . LEU A 1 94 ? 0.011 2.198 3.908 1.00 98.19 94 LEU A N 1
ATOM 734 C CA . LEU A 1 94 ? -0.264 1.906 2.507 1.00 98.19 94 LEU A CA 1
ATOM 735 C C . LEU A 1 94 ? -0.054 3.138 1.617 1.00 98.19 94 LEU A C 1
ATOM 737 O O . LEU A 1 94 ? 0.490 3.003 0.519 1.00 98.19 94 LEU A O 1
ATOM 741 N N . ARG A 1 95 ? -0.413 4.341 2.089 1.00 97.94 95 ARG A N 1
ATOM 742 C CA . ARG A 1 95 ? -0.124 5.605 1.394 1.00 97.94 95 ARG A CA 1
ATOM 743 C C . ARG A 1 95 ? 1.382 5.797 1.198 1.00 97.94 95 ARG A C 1
ATOM 745 O O . ARG A 1 95 ? 1.815 6.015 0.069 1.00 97.94 95 ARG A O 1
ATOM 752 N N . ALA A 1 96 ? 2.166 5.660 2.267 1.00 98.19 96 ALA A N 1
ATOM 753 C CA . ALA A 1 96 ? 3.622 5.779 2.225 1.00 98.19 96 ALA A CA 1
ATOM 754 C C . ALA A 1 96 ? 4.254 4.761 1.260 1.00 98.19 96 ALA A C 1
ATOM 756 O O . ALA A 1 96 ? 5.031 5.131 0.380 1.00 98.19 96 ALA A O 1
ATOM 757 N N . ALA A 1 97 ? 3.865 3.487 1.363 1.00 98.31 97 ALA A N 1
ATOM 758 C CA . ALA A 1 97 ? 4.355 2.431 0.481 1.00 98.31 97 ALA A CA 1
ATOM 759 C C . ALA A 1 97 ? 4.011 2.700 -0.995 1.00 98.31 97 ALA A C 1
ATOM 761 O O . ALA A 1 97 ? 4.847 2.493 -1.872 1.00 98.31 97 ALA A O 1
ATOM 762 N N . THR A 1 98 ? 2.807 3.206 -1.276 1.00 98.44 98 THR A N 1
ATOM 763 C CA . THR A 1 98 ? 2.367 3.538 -2.641 1.00 98.44 98 THR A CA 1
ATOM 764 C C . THR A 1 98 ? 3.174 4.693 -3.236 1.00 98.44 98 THR A C 1
ATOM 766 O O . THR A 1 98 ? 3.555 4.632 -4.403 1.00 98.44 98 THR A O 1
ATOM 769 N N . GLU A 1 99 ? 3.492 5.725 -2.452 1.00 98.00 99 GLU A N 1
ATOM 770 C CA . GLU A 1 99 ? 4.351 6.821 -2.921 1.00 98.00 99 GLU A CA 1
ATOM 771 C C . GLU A 1 99 ? 5.771 6.357 -3.242 1.00 98.00 99 GLU A C 1
ATOM 773 O O . GLU A 1 99 ? 6.321 6.720 -4.282 1.00 98.00 99 GLU A O 1
ATOM 778 N N . VAL A 1 100 ? 6.337 5.479 -2.411 1.00 97.62 100 VAL A N 1
ATOM 779 C CA . VAL A 1 100 ? 7.635 4.857 -2.699 1.00 97.62 100 VAL A CA 1
ATOM 780 C C . VAL A 1 100 ? 7.581 4.097 -4.026 1.00 97.62 100 VAL A C 1
ATOM 782 O O . VAL A 1 100 ? 8.444 4.306 -4.879 1.00 97.62 100 VAL A O 1
ATOM 785 N N . VAL A 1 101 ? 6.549 3.275 -4.248 1.00 98.00 101 VAL A N 1
ATOM 786 C CA . VAL A 1 101 ? 6.360 2.569 -5.526 1.00 98.00 101 VAL A CA 1
ATOM 787 C C . VAL A 1 101 ? 6.314 3.548 -6.699 1.00 98.00 101 VAL A C 1
ATOM 789 O O . VAL A 1 101 ? 7.056 3.368 -7.659 1.00 98.00 101 VAL A O 1
ATOM 792 N N . ARG A 1 102 ? 5.528 4.627 -6.615 1.00 97.31 102 ARG A N 1
ATOM 793 C CA . ARG A 1 102 ? 5.417 5.623 -7.696 1.00 97.31 102 ARG A CA 1
ATOM 794 C C . ARG A 1 102 ? 6.738 6.325 -8.006 1.00 97.31 102 ARG A C 1
ATOM 796 O O . ARG A 1 102 ? 7.021 6.608 -9.172 1.00 97.31 102 ARG A O 1
ATOM 803 N N . VAL A 1 103 ? 7.550 6.615 -6.987 1.00 96.75 103 VAL A N 1
ATOM 804 C CA . VAL A 1 103 ? 8.907 7.157 -7.171 1.00 96.75 103 VAL A CA 1
ATOM 805 C C . VAL A 1 103 ? 9.768 6.169 -7.958 1.00 96.75 103 VAL A C 1
ATOM 807 O O . VAL A 1 103 ? 10.407 6.561 -8.937 1.00 96.75 103 VAL A O 1
ATOM 810 N N . PHE A 1 104 ? 9.766 4.892 -7.567 1.00 95.38 104 PHE A N 1
ATOM 811 C CA . PHE A 1 104 ? 10.556 3.860 -8.240 1.00 95.38 104 PHE A CA 1
ATOM 812 C C . PHE A 1 104 ? 10.066 3.573 -9.659 1.00 95.38 104 PHE A C 1
ATOM 814 O O . PHE A 1 104 ? 10.893 3.507 -10.566 1.00 95.38 104 PHE A O 1
ATOM 821 N N . A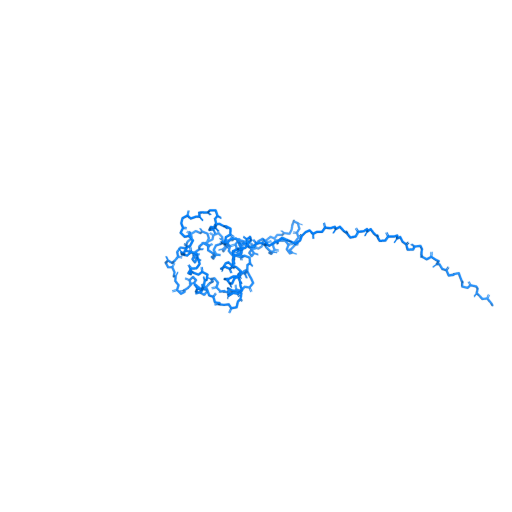SP A 1 105 ? 8.758 3.479 -9.882 1.00 95.62 105 ASP A N 1
ATOM 822 C CA . ASP A 1 105 ? 8.177 3.272 -11.210 1.00 95.62 105 ASP A CA 1
ATOM 823 C C . ASP A 1 105 ? 8.574 4.408 -12.160 1.00 95.62 105 ASP A C 1
ATOM 825 O O . ASP A 1 105 ? 8.992 4.166 -13.294 1.00 95.62 105 ASP A O 1
ATOM 829 N N . ALA A 1 106 ? 8.542 5.654 -11.677 1.00 94.25 106 ALA A N 1
ATOM 830 C CA . ALA A 1 106 ? 8.995 6.807 -12.445 1.00 94.25 106 ALA A CA 1
ATOM 831 C C . ALA A 1 106 ? 10.500 6.757 -12.754 1.00 94.25 106 ALA A C 1
ATOM 833 O O . ALA A 1 106 ? 10.903 7.039 -13.882 1.00 94.25 106 ALA A O 1
ATOM 834 N N . ALA A 1 107 ? 11.329 6.377 -11.779 1.00 93.94 107 ALA A N 1
ATOM 835 C CA . ALA A 1 107 ? 12.772 6.241 -11.967 1.00 93.94 107 ALA A CA 1
ATOM 836 C C . ALA A 1 107 ? 13.120 5.133 -12.976 1.00 93.94 107 ALA A C 1
ATOM 838 O O . ALA A 1 107 ? 13.976 5.315 -13.842 1.00 93.94 107 ALA A O 1
ATOM 839 N N . ILE A 1 108 ? 12.430 3.992 -12.895 1.00 94.56 108 ILE A N 1
ATOM 840 C CA . ILE A 1 108 ? 12.594 2.863 -13.816 1.00 94.56 108 ILE A CA 1
ATOM 841 C C . ILE A 1 108 ? 12.182 3.274 -15.231 1.00 94.56 108 ILE A C 1
ATOM 843 O O . ILE A 1 108 ? 12.929 3.013 -16.175 1.00 94.56 108 ILE A O 1
ATOM 847 N N . ALA A 1 109 ? 11.042 3.955 -15.377 1.00 93.56 109 ALA A N 1
ATOM 848 C CA . ALA A 1 109 ? 10.559 4.446 -16.666 1.00 93.56 109 ALA A CA 1
ATOM 849 C C . ALA A 1 109 ? 11.507 5.480 -17.298 1.00 93.56 109 ALA A C 1
ATOM 851 O O . ALA A 1 109 ? 11.697 5.477 -18.513 1.00 93.56 109 ALA A O 1
ATOM 852 N N . ALA A 1 110 ? 12.133 6.336 -16.485 1.00 93.19 110 ALA A N 1
ATOM 853 C CA . ALA A 1 110 ? 13.107 7.322 -16.949 1.00 93.19 110 ALA A CA 1
ATOM 854 C C . ALA A 1 110 ? 14.451 6.695 -17.377 1.00 93.19 110 ALA A C 1
ATOM 856 O O . ALA A 1 110 ? 15.171 7.263 -18.199 1.00 93.19 110 ALA A O 1
ATOM 857 N N . GLY A 1 111 ? 14.778 5.508 -16.859 1.00 93.00 111 GLY A N 1
ATOM 858 C CA . GLY A 1 111 ? 16.001 4.780 -17.177 1.00 93.00 111 GLY A CA 1
ATOM 859 C C . GLY A 1 111 ? 17.189 5.144 -16.281 1.00 93.00 111 GLY A C 1
ATOM 860 O O . GLY A 1 111 ? 17.192 6.111 -15.520 1.00 93.00 111 GLY A O 1
ATOM 861 N N . ARG A 1 112 ? 18.241 4.319 -16.347 1.00 89.81 112 ARG A N 1
ATOM 862 C CA . ARG A 1 112 ? 19.415 4.463 -15.473 1.00 89.81 112 ARG A CA 1
ATOM 863 C C . ARG A 1 112 ? 20.119 5.805 -15.689 1.00 89.81 112 ARG A C 1
ATOM 865 O O . ARG A 1 112 ? 20.461 6.144 -16.816 1.00 89.81 112 ARG A O 1
ATOM 872 N N . GLY A 1 113 ? 20.408 6.504 -14.591 1.00 86.50 113 GLY A N 1
ATOM 873 C CA . GLY A 1 113 ? 21.121 7.786 -14.596 1.00 86.50 113 GLY A CA 1
ATOM 874 C C . GLY A 1 113 ? 20.235 9.006 -14.862 1.00 86.50 113 GLY A C 1
ATOM 875 O O . GLY A 1 113 ? 20.733 10.126 -14.789 1.00 86.50 113 GLY A O 1
ATOM 876 N N . ALA A 1 114 ? 18.940 8.815 -15.136 1.00 90.69 114 ALA A N 1
ATOM 877 C CA . ALA A 1 114 ? 17.996 9.917 -15.223 1.00 90.69 114 ALA A CA 1
ATOM 878 C C . ALA A 1 114 ? 17.735 10.527 -13.836 1.00 90.69 114 ALA A C 1
ATOM 880 O O . ALA A 1 114 ? 17.681 9.820 -12.826 1.00 90.69 114 ALA A O 1
ATOM 881 N N . ALA A 1 115 ? 17.563 11.848 -13.794 1.00 88.88 115 ALA A N 1
ATOM 882 C CA . ALA A 1 115 ? 17.164 12.536 -12.576 1.00 88.88 115 ALA A CA 1
ATOM 883 C C . ALA A 1 115 ? 15.711 12.181 -12.229 1.00 88.88 115 ALA A C 1
ATOM 885 O O . ALA A 1 115 ? 14.824 12.255 -13.079 1.00 88.88 115 ALA A O 1
ATOM 886 N N . VAL A 1 116 ? 15.476 11.816 -10.970 1.00 91.25 116 VAL A N 1
ATOM 887 C CA . VAL A 1 116 ? 14.130 11.665 -10.411 1.00 91.25 116 VAL A CA 1
ATOM 888 C C . VAL A 1 116 ? 13.695 13.017 -9.860 1.00 91.25 116 VAL A C 1
ATOM 890 O O . VAL A 1 116 ? 14.495 13.724 -9.246 1.00 91.25 116 VAL A O 1
ATOM 893 N N . ASP A 1 117 ? 12.435 13.380 -10.088 1.00 91.88 117 ASP A N 1
ATOM 894 C CA . ASP A 1 117 ? 11.877 14.627 -9.578 1.00 91.88 117 ASP A CA 1
ATOM 895 C C . ASP A 1 117 ? 11.999 14.705 -8.047 1.00 91.88 117 ASP A C 1
ATOM 897 O O . ASP A 1 117 ? 11.499 13.844 -7.319 1.00 91.88 117 ASP A O 1
ATOM 901 N N . ARG A 1 118 ? 12.670 15.754 -7.560 1.00 93.06 118 ARG A N 1
ATOM 902 C CA . ARG A 1 118 ? 12.923 15.943 -6.129 1.00 93.06 118 ARG A CA 1
ATOM 903 C C . ARG A 1 118 ? 11.633 16.190 -5.352 1.00 93.06 118 ARG A C 1
ATOM 905 O O . ARG A 1 118 ? 11.502 15.663 -4.256 1.00 93.06 118 ARG A O 1
ATOM 912 N N . GLY A 1 119 ? 10.675 16.914 -5.935 1.00 93.62 119 GLY A N 1
ATOM 913 C CA . GLY A 1 119 ? 9.377 17.158 -5.302 1.00 93.62 119 GLY A CA 1
ATOM 914 C C . GLY A 1 119 ? 8.616 15.860 -5.028 1.00 93.62 119 GLY A C 1
ATOM 915 O O . GLY A 1 119 ? 8.040 15.694 -3.957 1.00 93.62 119 GLY A O 1
ATOM 916 N N . ARG A 1 120 ? 8.676 14.895 -5.951 1.00 89.19 120 ARG A N 1
ATOM 917 C CA . ARG A 1 120 ? 8.089 13.562 -5.769 1.00 89.19 120 ARG A CA 1
ATOM 918 C C . ARG A 1 120 ? 8.800 12.748 -4.687 1.00 89.19 120 ARG A C 1
ATOM 920 O O . ARG A 1 120 ? 8.134 12.041 -3.936 1.00 89.19 120 ARG A O 1
ATOM 927 N N . ILE A 1 121 ? 10.126 12.851 -4.586 1.00 93.81 121 ILE A N 1
ATOM 928 C CA . ILE A 1 121 ? 10.881 12.215 -3.494 1.00 93.81 121 ILE A CA 1
ATOM 929 C C . ILE A 1 121 ? 10.477 12.825 -2.148 1.00 93.81 121 ILE A C 1
ATOM 931 O O . ILE A 1 121 ? 10.173 12.081 -1.220 1.00 93.81 121 ILE A O 1
ATOM 935 N N . ASP A 1 122 ? 10.433 14.153 -2.052 1.00 94.50 122 ASP A N 1
ATOM 936 C CA . ASP A 1 122 ? 10.071 14.855 -0.819 1.00 94.50 122 ASP A CA 1
ATOM 937 C C . ASP A 1 122 ? 8.628 14.511 -0.395 1.00 94.50 122 ASP A C 1
ATOM 939 O O . ASP A 1 122 ? 8.396 14.163 0.760 1.00 94.50 122 ASP A O 1
ATOM 943 N N . ALA A 1 123 ? 7.679 14.450 -1.337 1.00 89.38 123 ALA A N 1
ATOM 944 C CA . ALA A 1 123 ? 6.306 14.014 -1.063 1.00 89.38 123 ALA A CA 1
ATOM 945 C C . ALA A 1 123 ? 6.223 12.567 -0.535 1.00 89.38 123 ALA A C 1
ATOM 947 O O . ALA A 1 123 ? 5.439 12.278 0.372 1.00 89.38 123 ALA A O 1
ATOM 948 N N . ALA A 1 124 ? 7.042 11.654 -1.068 1.00 93.31 124 ALA A N 1
ATOM 949 C CA . ALA A 1 124 ? 7.126 10.287 -0.560 1.00 93.31 124 ALA A CA 1
ATOM 950 C C . ALA A 1 124 ? 7.740 10.237 0.849 1.00 93.31 124 ALA A C 1
ATOM 952 O O . ALA A 1 124 ? 7.284 9.462 1.691 1.00 93.31 124 ALA A O 1
ATOM 953 N N . VAL A 1 125 ? 8.737 11.082 1.130 1.00 93.31 125 VAL A N 1
ATOM 954 C CA . VAL A 1 125 ? 9.337 11.218 2.466 1.00 93.31 125 VAL A CA 1
ATOM 955 C C . VAL A 1 125 ? 8.315 11.743 3.470 1.00 93.31 125 VAL A C 1
ATOM 957 O O . VAL A 1 125 ? 8.213 11.193 4.567 1.00 93.31 125 VAL A O 1
ATOM 960 N N . ASP A 1 126 ? 7.535 12.756 3.104 1.00 93.19 126 ASP A N 1
ATOM 961 C CA . ASP A 1 126 ? 6.502 13.315 3.975 1.00 93.19 126 ASP A CA 1
ATOM 962 C C . ASP A 1 126 ? 5.399 12.289 4.259 1.00 93.19 126 ASP A C 1
ATOM 964 O O . ASP A 1 126 ? 5.010 12.108 5.411 1.00 93.19 126 ASP A O 1
ATOM 968 N N . ALA A 1 127 ? 4.983 11.509 3.254 1.00 90.69 127 ALA A N 1
ATOM 969 C CA . ALA A 1 127 ? 4.043 10.406 3.456 1.00 90.69 127 ALA A CA 1
ATOM 970 C C . ALA A 1 127 ? 4.575 9.334 4.429 1.00 90.69 127 ALA A C 1
ATOM 972 O O . ALA A 1 127 ? 3.795 8.745 5.174 1.00 90.69 127 ALA A O 1
ATOM 973 N N . CYS A 1 128 ? 5.891 9.092 4.457 1.00 88.31 128 CYS A N 1
ATOM 974 C CA . CYS A 1 128 ? 6.520 8.159 5.399 1.00 88.31 128 CYS A CA 1
ATOM 975 C C . CYS A 1 128 ? 6.603 8.693 6.838 1.00 88.31 128 CYS A C 1
ATOM 977 O O . CYS A 1 128 ? 6.808 7.904 7.760 1.00 88.31 128 CYS A O 1
ATOM 979 N N . ARG A 1 129 ? 6.503 10.011 7.041 1.00 86.94 129 ARG A N 1
ATOM 980 C CA . ARG A 1 129 ? 6.661 10.649 8.358 1.00 86.94 129 ARG A CA 1
ATOM 981 C C . ARG A 1 129 ? 5.362 10.747 9.158 1.00 86.94 129 ARG A C 1
ATOM 983 O O . ARG A 1 129 ? 5.450 10.882 10.377 1.00 86.94 129 ARG A O 1
ATOM 990 N N . GLY A 1 130 ? 4.212 10.570 8.504 1.00 64.88 130 GLY A N 1
ATOM 991 C CA . GLY A 1 130 ? 2.890 10.530 9.138 1.00 64.88 130 GLY A CA 1
ATOM 992 C C . GLY A 1 130 ? 2.132 11.839 9.036 1.00 64.88 130 GLY A C 1
ATOM 993 O O . GLY A 1 130 ? 2.673 12.863 9.503 1.00 64.88 130 GLY A O 1
#

Nearest PDB structures (foldseek):
  3ash-assembly2_B  TM=3.746E-01  e=2.168E+00  Paramagnetospirillum magneticum AMB-1
  1x8z-assembly1_A-2  TM=3.071E-01  e=2.168E+00  Arabidopsis thaliana
  1x8z-assembly3_A  TM=3.07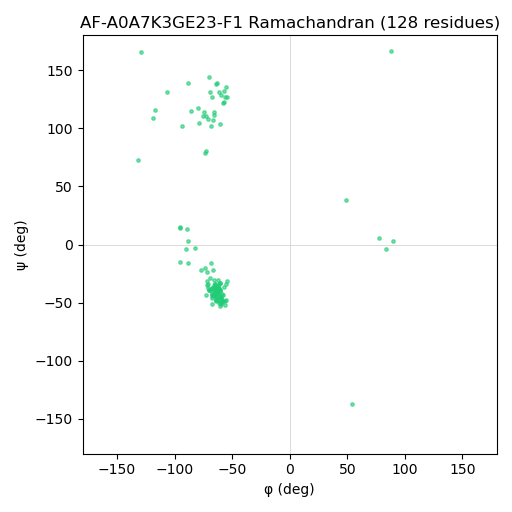1E-01  e=2.168E+00  Arabidopsis thaliana

Mean predicted aligned error: 8.05 Å

Radius of gyration: 22.55 Å; Cα contacts (8 Å, |Δi|>4): 107; chains: 1; bounding box: 34×39×84 Å

Foldseek 3Di:
DDDDDDDDDDDDPDDPDDDDDDDDLLNPVVLLVVCLVCLLVLRCVSVLVVLVVCPPPVVNNVSSLLSSLLSNLVDCNLVVVCVVCVPDVSSLSSQLNNLVVNQVVVDVVQPPPDDGDVVSVVVSVVSNVD